Protein AF-A0A0U5FF69-F1 (afdb_monomer_lite)

Organism: NCBI:txid611301

Structure (mmCIF, N/CA/C/O backbone):
data_AF-A0A0U5FF69-F1
#
_entry.id   AF-A0A0U5FF69-F1
#
loop_
_atom_site.group_PDB
_atom_site.id
_atom_site.type_symbol
_atom_site.label_atom_id
_atom_site.label_alt_id
_atom_site.label_comp_id
_atom_site.label_asym_id
_atom_site.label_entity_id
_atom_site.label_seq_id
_atom_site.pdbx_PDB_ins_code
_atom_site.Cartn_x
_atom_site.Cartn_y
_atom_site.Cartn_z
_atom_site.occupancy
_atom_site.B_iso_or_equiv
_atom_site.auth_seq_id
_atom_site.auth_comp_id
_atom_site.auth_asym_id
_atom_site.auth_atom_id
_atom_site.pdbx_PDB_model_num
ATOM 1 N N . MET A 1 1 ? 37.818 -53.192 6.323 1.00 43.53 1 MET A N 1
ATOM 2 C CA . MET A 1 1 ? 38.264 -51.782 6.316 1.00 43.53 1 MET A CA 1
ATOM 3 C C . MET A 1 1 ? 38.426 -51.333 4.873 1.00 43.53 1 MET A C 1
ATOM 5 O O . MET A 1 1 ? 39.394 -51.722 4.242 1.00 43.53 1 MET A O 1
ATOM 9 N N . GLN A 1 2 ? 37.478 -50.562 4.342 1.00 40.06 2 GLN A N 1
ATOM 10 C CA . GLN A 1 2 ? 37.676 -49.757 3.134 1.00 40.06 2 GLN A CA 1
ATOM 11 C C . GLN A 1 2 ? 36.727 -48.561 3.230 1.00 40.06 2 GLN A C 1
ATOM 13 O O . GLN A 1 2 ? 35.510 -48.701 3.152 1.00 40.06 2 GLN A O 1
ATOM 18 N N . ALA A 1 3 ? 37.313 -47.404 3.528 1.00 42.94 3 ALA A N 1
ATOM 19 C CA . ALA A 1 3 ? 36.667 -46.105 3.492 1.00 42.94 3 ALA A CA 1
ATOM 20 C C . ALA A 1 3 ? 36.695 -45.599 2.043 1.00 42.94 3 ALA A C 1
ATOM 22 O O . ALA A 1 3 ? 37.737 -45.662 1.394 1.00 42.94 3 ALA A O 1
ATOM 23 N N . GLY A 1 4 ? 35.565 -45.103 1.541 1.00 38.50 4 GLY A N 1
ATOM 24 C CA . GLY A 1 4 ? 35.428 -44.647 0.159 1.00 38.50 4 GLY A CA 1
ATOM 25 C C . GLY A 1 4 ? 34.423 -43.509 0.028 1.00 38.50 4 GLY A C 1
ATOM 26 O O . GLY A 1 4 ? 33.297 -43.725 -0.390 1.00 38.50 4 GLY A O 1
ATOM 27 N N . LEU A 1 5 ? 34.862 -42.317 0.443 1.00 41.28 5 LEU A N 1
ATOM 28 C CA . LEU A 1 5 ? 34.544 -40.995 -0.117 1.00 41.28 5 LEU A CA 1
ATOM 29 C C . LEU A 1 5 ? 33.095 -40.744 -0.585 1.00 41.28 5 LEU A C 1
ATOM 31 O O . LEU A 1 5 ? 32.741 -40.923 -1.747 1.00 41.28 5 LEU A O 1
ATOM 35 N N . SER A 1 6 ? 32.298 -40.182 0.328 1.00 44.34 6 SER A N 1
ATOM 36 C CA . SER A 1 6 ? 31.064 -39.461 0.004 1.00 44.34 6 SER A CA 1
ATOM 37 C C . SER A 1 6 ? 31.388 -38.268 -0.903 1.00 44.34 6 SER A C 1
ATOM 39 O O . SER A 1 6 ? 32.114 -37.350 -0.511 1.00 44.34 6 SER A O 1
ATOM 41 N N . ALA A 1 7 ? 30.874 -38.305 -2.132 1.00 45.28 7 ALA A N 1
ATOM 42 C CA . ALA A 1 7 ? 30.989 -37.238 -3.112 1.00 45.28 7 ALA A CA 1
ATOM 43 C C . ALA A 1 7 ? 30.253 -35.987 -2.608 1.00 45.28 7 ALA A C 1
ATOM 45 O O . ALA A 1 7 ? 29.044 -35.829 -2.779 1.00 45.28 7 ALA A O 1
ATOM 46 N N . GLY A 1 8 ? 30.998 -35.076 -1.981 1.00 49.25 8 GLY A N 1
ATOM 47 C CA . GLY A 1 8 ? 30.544 -33.718 -1.722 1.00 49.25 8 GLY A CA 1
ATOM 48 C C . GLY A 1 8 ? 30.262 -33.028 -3.052 1.00 49.25 8 GLY A C 1
ATOM 49 O O . GLY A 1 8 ? 31.185 -32.621 -3.755 1.00 49.25 8 GLY A O 1
ATOM 50 N N . HIS A 1 9 ? 28.982 -32.921 -3.408 1.00 46.47 9 HIS A N 1
ATOM 51 C CA . HIS A 1 9 ? 28.504 -32.166 -4.559 1.00 46.47 9 HIS A CA 1
ATOM 52 C C . HIS A 1 9 ? 28.954 -30.702 -4.408 1.00 46.47 9 HIS A C 1
ATOM 54 O O . HIS A 1 9 ? 28.368 -29.919 -3.656 1.00 46.47 9 HIS A O 1
ATOM 60 N N . CYS A 1 10 ? 30.063 -30.358 -5.064 1.00 53.34 10 CYS A N 1
ATOM 61 C CA . CYS A 1 10 ? 30.688 -29.045 -4.997 1.00 53.34 10 CYS A CA 1
ATOM 62 C C . CYS A 1 10 ? 29.840 -28.063 -5.812 1.00 53.34 10 CYS A C 1
ATOM 64 O O . CYS A 1 10 ? 29.975 -27.929 -7.026 1.00 53.34 10 CYS A O 1
ATOM 66 N N . GLU A 1 11 ? 28.888 -27.422 -5.140 1.00 54.62 11 GLU A N 1
ATOM 67 C CA . GLU A 1 11 ? 28.046 -26.392 -5.733 1.00 54.62 11 GLU A CA 1
ATOM 68 C C . GLU A 1 11 ? 28.930 -25.226 -6.227 1.00 54.62 11 GLU A C 1
ATOM 70 O O . GLU A 1 11 ? 29.730 -24.698 -5.446 1.00 54.62 11 GLU A O 1
ATOM 75 N N . PRO A 1 12 ? 28.813 -24.780 -7.492 1.00 55.72 12 PRO A N 1
ATOM 76 C CA . PRO A 1 12 ? 29.728 -23.790 -8.048 1.00 55.72 12 PRO A CA 1
ATOM 77 C C . PRO A 1 12 ? 29.648 -22.476 -7.261 1.00 55.72 12 PRO A C 1
ATOM 79 O O . PRO A 1 12 ? 28.573 -21.891 -7.101 1.00 55.72 12 PRO A O 1
ATOM 82 N N . ALA A 1 13 ? 30.797 -21.972 -6.798 1.00 57.22 13 ALA A N 1
ATOM 83 C CA . ALA A 1 13 ? 30.920 -20.771 -5.960 1.00 57.22 13 ALA A CA 1
ATOM 84 C C . ALA A 1 13 ? 30.215 -19.524 -6.541 1.00 57.22 13 ALA A C 1
ATOM 86 O O . ALA A 1 13 ? 29.772 -18.649 -5.794 1.00 57.22 13 ALA A O 1
ATOM 87 N N . ARG A 1 14 ? 30.032 -19.474 -7.869 1.00 55.56 14 ARG A N 1
ATOM 88 C CA . ARG A 1 14 ? 29.246 -18.452 -8.579 1.00 55.56 14 ARG A CA 1
ATOM 89 C C . ARG A 1 14 ? 27.765 -18.466 -8.182 1.00 55.56 14 ARG A C 1
ATOM 91 O O . ARG A 1 14 ? 27.192 -17.406 -7.948 1.00 55.56 14 ARG A O 1
ATOM 98 N N . LYS A 1 15 ? 27.163 -19.652 -8.036 1.00 53.53 15 LYS A N 1
ATOM 99 C CA . LYS A 1 15 ? 25.757 -19.845 -7.636 1.00 53.53 15 LYS A CA 1
ATOM 100 C C . LYS A 1 15 ? 25.544 -19.447 -6.173 1.00 53.53 15 LYS A C 1
ATOM 102 O O . LYS A 1 15 ? 24.558 -18.787 -5.854 1.00 53.53 15 LYS A O 1
ATOM 107 N N . ARG A 1 16 ? 26.525 -19.739 -5.305 1.00 54.47 16 ARG A N 1
ATOM 108 C CA . ARG A 1 16 ? 26.528 -19.300 -3.897 1.00 54.47 16 ARG A CA 1
ATOM 109 C C . ARG A 1 16 ? 26.706 -17.790 -3.737 1.00 54.47 16 ARG A C 1
ATOM 111 O O . ARG A 1 16 ? 26.014 -17.207 -2.906 1.00 54.47 16 ARG A O 1
ATOM 118 N N . ARG A 1 17 ? 27.572 -17.144 -4.533 1.00 52.06 17 ARG A N 1
ATOM 119 C CA . ARG A 1 17 ? 27.686 -15.670 -4.553 1.00 52.06 17 ARG A CA 1
ATOM 120 C C . ARG A 1 17 ? 26.401 -15.011 -5.036 1.00 52.06 17 ARG A C 1
ATOM 122 O O . ARG A 1 17 ? 25.915 -14.126 -4.346 1.00 52.06 17 ARG A O 1
ATOM 129 N N . HIS A 1 18 ? 25.813 -15.488 -6.135 1.00 48.84 18 HIS A N 1
ATOM 130 C CA . HIS A 1 18 ? 24.536 -14.962 -6.623 1.00 48.84 18 HIS A CA 1
ATOM 131 C C . HIS A 1 18 ? 23.432 -15.109 -5.569 1.00 48.84 18 HIS A C 1
ATOM 133 O O . HIS A 1 18 ? 22.760 -14.137 -5.249 1.00 48.84 18 HIS A O 1
ATOM 139 N N . ARG A 1 19 ? 23.299 -16.291 -4.951 1.00 51.97 19 ARG A N 1
ATOM 140 C CA . ARG A 1 19 ? 22.287 -16.538 -3.912 1.00 51.97 19 ARG A CA 1
ATOM 141 C C . ARG A 1 19 ? 22.509 -15.679 -2.654 1.00 51.97 19 ARG A C 1
ATOM 143 O O . ARG A 1 19 ? 21.542 -15.162 -2.109 1.00 51.97 19 ARG A O 1
ATOM 150 N N . ARG A 1 20 ? 23.759 -15.467 -2.212 1.00 50.00 20 ARG A N 1
ATOM 151 C CA . ARG A 1 20 ? 24.064 -14.567 -1.076 1.00 50.00 20 ARG A CA 1
ATOM 152 C C . ARG A 1 20 ? 23.827 -13.092 -1.398 1.00 50.00 20 ARG A C 1
ATOM 154 O O . ARG A 1 20 ? 23.341 -12.367 -0.539 1.00 50.00 20 ARG A O 1
ATOM 161 N N . GLN A 1 21 ? 24.151 -12.654 -2.610 1.00 48.56 21 GLN A N 1
ATOM 162 C CA . GLN A 1 21 ? 23.971 -11.264 -3.030 1.00 48.56 21 GLN A CA 1
ATOM 163 C C . GLN A 1 21 ? 22.485 -10.911 -3.211 1.00 48.56 21 GLN A C 1
ATOM 165 O O . GLN A 1 21 ? 22.077 -9.811 -2.846 1.00 48.56 21 GLN A O 1
ATOM 170 N N . ILE A 1 22 ? 21.665 -11.864 -3.674 1.00 50.25 22 ILE A N 1
ATOM 171 C CA . ILE A 1 22 ? 20.199 -11.733 -3.731 1.00 50.25 22 ILE A CA 1
ATOM 172 C C . ILE A 1 22 ? 19.594 -11.669 -2.316 1.00 50.25 22 ILE A C 1
ATOM 174 O O . ILE A 1 22 ? 18.730 -10.836 -2.070 1.00 50.25 22 ILE A O 1
ATOM 178 N N . ASN A 1 23 ? 20.073 -12.474 -1.357 1.00 48.78 23 ASN A N 1
ATOM 179 C CA . ASN A 1 23 ? 19.574 -12.396 0.026 1.00 48.78 23 ASN A CA 1
ATOM 180 C C . ASN A 1 23 ? 19.955 -11.070 0.714 1.00 48.78 23 ASN A C 1
ATOM 182 O O . ASN A 1 23 ? 19.093 -10.402 1.271 1.00 48.78 23 ASN A O 1
ATOM 186 N N . SER A 1 24 ? 21.212 -10.627 0.600 1.00 43.59 24 SER A N 1
ATOM 187 C CA . SER A 1 24 ? 21.688 -9.406 1.273 1.00 43.59 24 SER A CA 1
ATOM 188 C C . SER A 1 24 ? 21.038 -8.110 0.759 1.00 43.59 24 SER A C 1
ATOM 190 O O . SER A 1 24 ? 20.926 -7.134 1.501 1.00 43.59 24 SER A O 1
ATOM 192 N N . THR A 1 25 ? 20.623 -8.075 -0.509 1.00 47.56 25 THR A N 1
ATOM 193 C CA . THR A 1 25 ? 19.936 -6.917 -1.113 1.00 47.56 25 THR A CA 1
ATOM 194 C C . THR A 1 25 ? 18.459 -6.871 -0.719 1.00 47.56 25 THR A C 1
ATOM 196 O O . THR A 1 25 ? 17.934 -5.787 -0.457 1.00 47.56 25 THR A O 1
ATOM 199 N N . ASN A 1 26 ? 17.818 -8.035 -0.565 1.00 50.69 26 ASN A N 1
ATOM 200 C CA . ASN A 1 26 ? 16.442 -8.136 -0.076 1.00 50.69 26 ASN A CA 1
ATOM 201 C 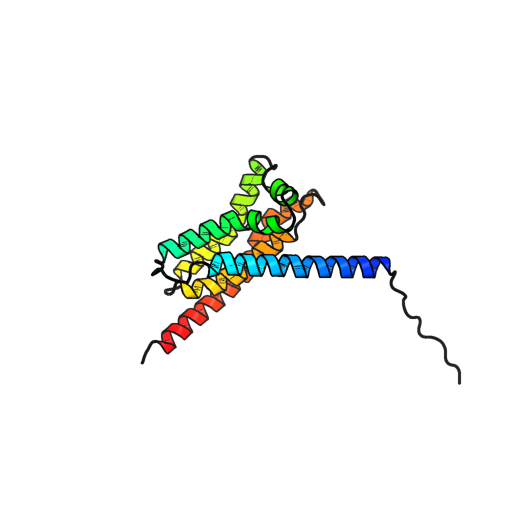C . ASN A 1 26 ? 16.308 -7.716 1.397 1.00 50.69 26 ASN A C 1
ATOM 203 O O . ASN A 1 26 ? 15.347 -7.034 1.753 1.00 50.69 26 ASN A O 1
ATOM 207 N N . ASP A 1 27 ? 17.284 -8.054 2.244 1.00 51.31 27 ASP A N 1
ATOM 208 C CA . ASP A 1 27 ? 17.241 -7.750 3.683 1.00 51.31 27 ASP A CA 1
ATOM 209 C C . ASP A 1 27 ? 17.385 -6.243 3.976 1.00 51.31 27 ASP A C 1
ATOM 211 O O . ASP A 1 27 ? 16.751 -5.707 4.884 1.00 51.31 27 ASP A O 1
ATOM 215 N N . THR A 1 28 ? 18.163 -5.523 3.162 1.00 54.19 28 THR A N 1
ATOM 216 C CA . THR A 1 28 ? 18.413 -4.085 3.374 1.00 54.19 28 THR A CA 1
ATOM 217 C C . THR A 1 28 ? 17.274 -3.221 2.827 1.00 54.19 28 THR A C 1
ATOM 219 O O . THR A 1 28 ? 16.835 -2.276 3.484 1.00 54.19 28 THR A O 1
ATOM 222 N N . GLY A 1 29 ? 16.752 -3.566 1.643 1.00 56.69 29 GLY A N 1
ATOM 223 C CA . GLY A 1 29 ? 15.621 -2.863 1.033 1.00 56.69 29 GLY A CA 1
ATOM 224 C C . GLY A 1 29 ? 14.317 -3.070 1.805 1.00 56.69 29 GLY A C 1
ATOM 225 O O . GLY A 1 29 ? 13.589 -2.110 2.052 1.00 56.69 29 GLY A O 1
ATOM 226 N N . SER A 1 30 ? 14.051 -4.300 2.260 1.00 59.44 30 SER A N 1
ATOM 227 C CA . SER A 1 30 ? 12.862 -4.608 3.066 1.00 59.44 30 SER A CA 1
ATOM 228 C C . SER A 1 30 ? 12.882 -3.893 4.417 1.00 59.44 30 SER A C 1
ATOM 230 O O . SER A 1 30 ? 11.877 -3.290 4.787 1.00 59.44 30 SER A O 1
ATOM 232 N N . ALA A 1 31 ? 14.023 -3.863 5.113 1.00 62.28 31 ALA A N 1
ATOM 233 C CA . ALA A 1 31 ? 14.168 -3.126 6.366 1.00 62.28 31 ALA A CA 1
ATOM 234 C C . ALA A 1 31 ? 13.975 -1.614 6.174 1.00 62.28 31 ALA A C 1
ATOM 236 O O . ALA A 1 31 ? 13.279 -0.988 6.971 1.00 62.28 31 ALA A O 1
ATOM 237 N N . PHE A 1 32 ? 14.516 -1.024 5.100 1.00 64.88 32 PHE A N 1
ATOM 238 C CA . PHE A 1 32 ? 14.299 0.392 4.785 1.00 64.88 32 PHE A CA 1
ATOM 239 C C . PHE A 1 32 ? 12.842 0.705 4.454 1.00 64.88 32 PHE A C 1
ATOM 241 O O . PHE A 1 32 ? 12.336 1.722 4.914 1.00 64.88 32 PHE A O 1
ATOM 248 N N . ILE A 1 33 ? 12.152 -0.158 3.706 1.00 64.06 33 ILE A N 1
ATOM 249 C CA . ILE A 1 33 ? 10.727 0.007 3.386 1.00 64.06 33 ILE A CA 1
ATOM 250 C C . ILE A 1 33 ? 9.874 -0.125 4.640 1.00 64.06 33 ILE A C 1
ATOM 252 O O . ILE A 1 33 ? 8.988 0.695 4.858 1.00 64.06 33 ILE A O 1
ATOM 256 N N . LEU A 1 34 ? 10.164 -1.107 5.492 1.00 64.38 34 LEU A N 1
ATOM 257 C CA . LEU A 1 34 ? 9.459 -1.306 6.753 1.00 64.38 34 LEU A CA 1
ATOM 258 C C . LEU A 1 34 ? 9.700 -0.121 7.699 1.00 64.38 34 LEU A C 1
ATOM 260 O O . LEU A 1 34 ? 8.764 0.349 8.334 1.00 64.38 34 LEU A O 1
ATOM 264 N N . CYS A 1 35 ? 10.918 0.425 7.728 1.00 64.12 35 CYS A N 1
ATOM 265 C CA . CYS A 1 35 ? 11.290 1.589 8.533 1.00 64.12 35 CYS A CA 1
ATOM 266 C C . CYS A 1 35 ? 10.735 2.909 7.962 1.00 64.12 35 CYS A C 1
ATOM 268 O O . CYS A 1 35 ? 10.305 3.773 8.722 1.00 64.12 35 CYS A O 1
ATOM 270 N N . LEU A 1 36 ? 10.671 3.058 6.633 1.00 64.31 36 LEU A N 1
ATOM 271 C CA . LEU A 1 36 ? 10.019 4.175 5.943 1.00 64.31 36 LEU A CA 1
ATOM 272 C C . LEU A 1 36 ? 8.507 4.118 6.147 1.00 64.31 36 LEU A C 1
ATOM 274 O O . LEU A 1 36 ? 7.911 5.143 6.433 1.00 64.31 36 LEU A O 1
ATOM 278 N N . MET A 1 37 ? 7.889 2.941 6.047 1.00 61.94 37 MET A N 1
ATOM 279 C CA . MET A 1 37 ? 6.468 2.735 6.330 1.00 61.94 37 MET A CA 1
ATOM 280 C C . MET A 1 37 ? 6.159 2.995 7.795 1.00 61.94 37 MET A C 1
ATOM 282 O O . MET A 1 37 ? 5.208 3.713 8.078 1.00 61.94 37 MET A O 1
ATOM 286 N N . LEU A 1 38 ? 6.974 2.470 8.716 1.00 63.22 38 LEU A N 1
ATOM 287 C CA . LEU A 1 38 ? 6.888 2.807 10.131 1.00 63.22 38 LEU A CA 1
ATOM 288 C C . LEU A 1 38 ? 7.029 4.315 10.306 1.00 63.22 38 LEU A C 1
ATOM 290 O O . LEU A 1 38 ? 6.188 4.895 10.958 1.00 63.22 38 LEU A O 1
ATOM 294 N N . ARG A 1 39 ? 7.973 5.005 9.664 1.00 63.06 39 ARG A N 1
ATOM 295 C CA . ARG A 1 39 ? 8.013 6.474 9.728 1.00 63.06 39 ARG A CA 1
ATOM 296 C C . ARG A 1 39 ? 6.755 7.123 9.153 1.00 63.06 39 ARG A C 1
ATOM 298 O O . ARG A 1 39 ? 6.128 7.902 9.845 1.00 63.06 39 ARG A O 1
ATOM 305 N N . VAL A 1 40 ? 6.328 6.790 7.942 1.00 58.88 40 VAL A N 1
ATOM 306 C CA . VAL A 1 40 ? 5.153 7.396 7.290 1.00 58.88 40 VAL A CA 1
ATOM 307 C C . VAL A 1 40 ? 3.863 7.152 8.089 1.00 58.88 40 VAL A C 1
ATOM 309 O O . VAL A 1 40 ? 3.019 8.043 8.161 1.00 58.88 40 VAL A O 1
ATOM 312 N N . LEU A 1 41 ? 3.713 5.980 8.715 1.00 57.94 41 LEU A N 1
ATOM 313 C CA . LEU A 1 41 ? 2.556 5.628 9.547 1.00 57.94 41 LEU A CA 1
ATOM 314 C C . LEU A 1 41 ? 2.663 6.173 10.983 1.00 57.94 41 LEU A C 1
ATOM 316 O O . LEU A 1 41 ? 1.650 6.564 11.551 1.00 57.94 41 LEU A O 1
ATOM 320 N N . PHE A 1 42 ? 3.860 6.215 11.574 1.00 57.50 42 PHE A N 1
ATOM 321 C CA . PHE A 1 42 ? 4.091 6.529 12.994 1.00 57.50 42 PHE A CA 1
ATOM 322 C C . PHE A 1 42 ? 4.466 8.004 13.239 1.00 57.50 42 PHE A C 1
ATOM 324 O O . PHE A 1 42 ? 4.306 8.495 14.354 1.00 57.50 42 PHE A O 1
ATOM 331 N N . ASP A 1 43 ? 4.880 8.759 12.211 1.00 49.88 43 ASP A N 1
ATOM 332 C CA . ASP A 1 43 ? 5.238 10.191 12.304 1.00 49.88 43 ASP A CA 1
ATOM 333 C C . ASP A 1 43 ? 4.028 11.104 12.614 1.00 49.88 43 ASP A C 1
ATOM 335 O O . ASP A 1 43 ? 4.175 12.291 12.902 1.00 49.88 43 ASP A O 1
ATOM 339 N N . ARG A 1 44 ? 2.800 10.564 12.627 1.00 50.91 44 ARG A N 1
ATOM 340 C CA . ARG A 1 44 ? 1.565 11.332 12.888 1.00 50.91 44 ARG A CA 1
ATOM 341 C C . ARG A 1 44 ? 0.827 10.996 14.186 1.00 50.91 44 ARG A C 1
ATOM 343 O O . ARG A 1 44 ? -0.158 11.673 14.478 1.00 50.91 44 ARG A O 1
ATOM 350 N N . GLU A 1 45 ? 1.314 10.068 15.006 1.00 51.91 45 GLU A N 1
ATOM 351 C CA . GLU A 1 45 ? 0.614 9.618 16.229 1.00 51.91 45 GLU A CA 1
ATOM 352 C C . GLU A 1 45 ? 0.871 10.505 17.470 1.00 51.91 45 GLU A C 1
ATOM 354 O O . GLU A 1 45 ? 0.395 10.225 18.565 1.00 51.91 45 GLU A O 1
ATOM 359 N N . GLY A 1 46 ? 1.618 11.606 17.329 1.00 47.66 46 GLY A N 1
ATOM 360 C CA . GLY A 1 46 ? 2.105 12.353 18.491 1.00 47.66 46 GLY A CA 1
ATOM 361 C C . GLY A 1 46 ? 1.130 13.328 19.162 1.00 47.66 46 GLY A C 1
ATOM 362 O O . GLY A 1 46 ? 1.220 13.497 20.375 1.00 47.66 46 GLY A O 1
ATOM 363 N N . LYS A 1 47 ? 0.268 14.061 18.430 1.00 46.66 47 LYS A N 1
ATOM 364 C CA . LYS A 1 47 ? -0.379 15.274 19.011 1.00 46.66 47 LYS A CA 1
ATOM 365 C C . LYS A 1 47 ? -1.755 15.703 18.476 1.00 46.66 47 LYS A C 1
ATOM 367 O O . LYS A 1 47 ? -2.219 16.777 18.850 1.00 46.66 47 LYS A O 1
ATOM 372 N N . ARG A 1 48 ? -2.444 14.945 17.616 1.00 50.34 48 ARG A N 1
ATOM 373 C CA . ARG A 1 48 ? -3.777 15.360 17.123 1.00 50.34 48 ARG A CA 1
ATOM 374 C C . ARG A 1 48 ? -4.813 14.270 17.325 1.00 50.34 48 ARG A C 1
ATOM 376 O O . ARG A 1 48 ? -4.576 13.128 16.963 1.00 50.34 48 ARG A O 1
ATOM 383 N N . CYS A 1 49 ? -5.976 14.657 17.849 1.00 52.25 49 CYS A N 1
ATOM 384 C CA . CYS A 1 49 ? -7.183 13.838 17.850 1.00 52.25 49 CYS A CA 1
ATOM 385 C C . CYS A 1 49 ? -7.538 13.533 16.383 1.00 52.25 49 CYS A C 1
ATOM 387 O O . CYS A 1 49 ? -8.140 14.354 15.690 1.00 52.25 49 CYS A O 1
ATOM 389 N N . MET A 1 50 ? -7.033 12.418 15.852 1.00 59.69 50 MET A N 1
ATOM 390 C CA . MET A 1 50 ? -7.216 12.060 14.452 1.00 59.69 50 MET A CA 1
ATOM 391 C C . MET A 1 50 ? -8.664 11.634 14.230 1.00 59.69 50 MET A C 1
ATOM 393 O O . MET A 1 50 ? -9.132 10.643 14.789 1.00 59.69 50 MET A O 1
ATOM 397 N N . THR A 1 51 ? -9.378 12.378 13.387 1.00 74.81 51 THR A N 1
ATOM 398 C CA . THR A 1 51 ? -10.709 11.967 12.937 1.00 74.81 51 THR A CA 1
ATOM 399 C C . THR A 1 51 ? -10.599 10.757 12.003 1.00 74.81 51 THR A C 1
ATOM 401 O O . THR A 1 51 ? -9.598 10.581 11.301 1.00 74.81 51 THR A O 1
ATOM 404 N N . PHE A 1 52 ? -11.648 9.931 11.941 1.00 76.56 52 PHE A N 1
ATOM 405 C CA . PHE A 1 52 ? -11.705 8.791 11.015 1.00 76.56 52 PHE A CA 1
ATOM 406 C C . PHE A 1 52 ? -11.543 9.214 9.548 1.00 76.56 52 PHE A C 1
ATOM 408 O O . PHE A 1 52 ? -10.927 8.497 8.762 1.00 76.56 52 PHE A O 1
ATOM 415 N N . ALA A 1 53 ? -12.060 10.391 9.185 1.00 79.56 53 ALA A N 1
ATOM 416 C CA . ALA A 1 53 ? -11.911 10.952 7.848 1.00 79.56 53 ALA A CA 1
ATOM 417 C C . ALA A 1 53 ? -10.439 11.249 7.525 1.00 79.56 53 ALA A C 1
AT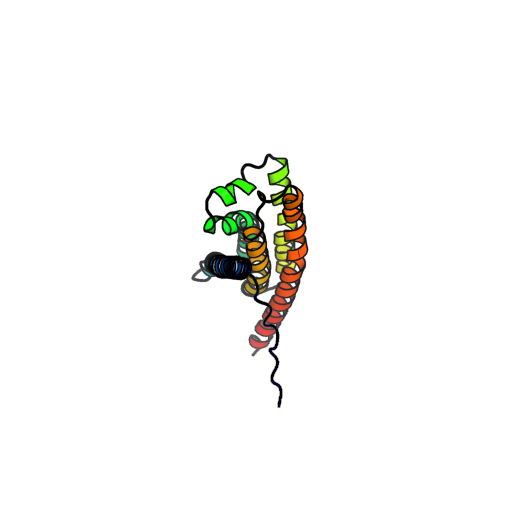OM 419 O O . ALA A 1 53 ? -9.954 10.858 6.466 1.00 79.56 53 ALA A O 1
ATOM 420 N N . SER A 1 54 ? -9.705 11.858 8.462 1.00 80.25 54 SER A N 1
ATOM 421 C CA . SER A 1 54 ? -8.270 12.115 8.302 1.00 80.25 54 SER A CA 1
ATOM 422 C C . SER A 1 54 ? -7.464 10.819 8.179 1.00 80.25 54 SER A C 1
ATOM 424 O O . SER A 1 54 ? -6.584 10.739 7.328 1.00 80.25 54 SER A O 1
ATOM 426 N N . ALA A 1 55 ? -7.785 9.791 8.973 1.00 80.00 55 ALA A N 1
ATOM 427 C CA . ALA A 1 55 ? -7.116 8.488 8.902 1.00 80.00 55 ALA A CA 1
ATOM 428 C C . ALA A 1 55 ? -7.321 7.804 7.540 1.00 80.00 55 ALA A C 1
ATOM 430 O O . ALA A 1 55 ? -6.370 7.315 6.936 1.00 80.00 55 ALA A O 1
ATOM 431 N N . ARG A 1 56 ? -8.556 7.819 7.025 1.00 85.25 56 ARG A N 1
ATOM 432 C CA . ARG A 1 56 ? -8.890 7.268 5.703 1.00 85.25 56 ARG A CA 1
ATOM 433 C C . ARG A 1 56 ? -8.214 8.031 4.572 1.00 85.25 56 ARG A C 1
ATOM 435 O O . ARG A 1 56 ? -7.693 7.414 3.652 1.00 85.25 56 ARG A O 1
ATOM 442 N N . LEU A 1 57 ? -8.188 9.359 4.652 1.00 84.50 57 LEU A N 1
ATOM 443 C CA . LEU A 1 57 ? -7.520 10.192 3.656 1.00 84.50 57 LEU A CA 1
ATOM 444 C C . LEU A 1 57 ? -6.009 9.926 3.633 1.00 84.50 57 LEU A C 1
ATOM 446 O O . LEU A 1 57 ? -5.441 9.747 2.560 1.00 84.50 57 LEU A O 1
ATOM 450 N N . LEU A 1 58 ? -5.373 9.811 4.804 1.00 82.50 58 LEU A N 1
ATOM 451 C CA . LEU A 1 58 ? -3.965 9.418 4.903 1.00 82.50 58 LEU A CA 1
ATOM 452 C C . LEU A 1 58 ? -3.713 8.021 4.330 1.00 82.50 58 LEU A C 1
ATOM 454 O O . LEU A 1 58 ? -2.719 7.832 3.639 1.00 82.50 58 LEU A O 1
ATOM 458 N N . LEU A 1 59 ? -4.618 7.068 4.561 1.00 84.69 59 LEU A N 1
ATOM 459 C CA . LEU A 1 59 ? -4.535 5.720 3.998 1.00 84.69 59 LEU A CA 1
ATOM 460 C C . LEU A 1 59 ? -4.563 5.747 2.467 1.00 84.69 59 LEU A C 1
ATOM 462 O O . LEU A 1 59 ? -3.731 5.100 1.835 1.00 84.69 59 LEU A O 1
ATOM 466 N N . VAL A 1 60 ? -5.480 6.512 1.868 1.00 87.31 60 VAL A N 1
ATOM 467 C CA . VAL A 1 60 ? -5.571 6.647 0.406 1.00 87.31 60 VAL A CA 1
ATOM 468 C C . VAL A 1 60 ? -4.311 7.306 -0.154 1.00 87.31 60 VAL A C 1
ATOM 470 O O . VAL A 1 60 ? -3.721 6.782 -1.096 1.00 87.31 60 VAL A O 1
ATOM 473 N N . ILE A 1 61 ? -3.852 8.406 0.452 1.00 85.81 61 ILE A N 1
ATOM 474 C CA . ILE A 1 61 ? -2.615 9.084 0.032 1.00 85.81 61 ILE A CA 1
ATOM 475 C C . ILE A 1 61 ? -1.426 8.126 0.127 1.00 85.81 61 ILE A C 1
ATOM 477 O O . ILE A 1 61 ? -0.652 8.020 -0.823 1.00 85.81 61 ILE A O 1
ATOM 481 N N . ALA A 1 62 ? -1.305 7.398 1.238 1.00 83.69 62 ALA A N 1
ATOM 482 C CA . ALA A 1 62 ? -0.25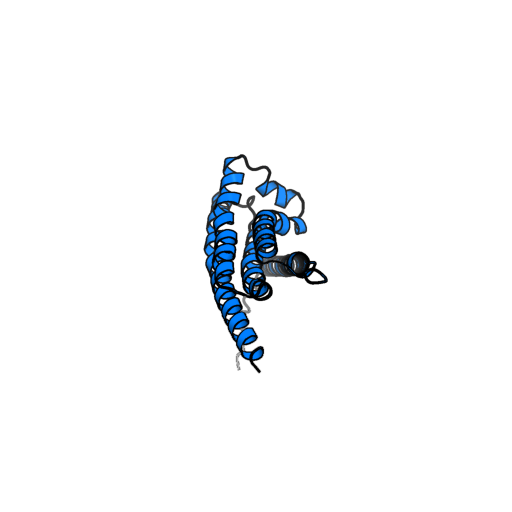9 6.404 1.419 1.00 83.69 62 ALA A CA 1
ATOM 483 C C . ALA A 1 62 ? -0.331 5.345 0.317 1.00 83.69 62 ALA A C 1
ATOM 485 O O . ALA A 1 62 ? 0.671 5.128 -0.348 1.00 83.69 62 ALA A O 1
ATOM 486 N N . GLY A 1 63 ? -1.503 4.763 0.054 1.00 84.31 63 GLY A N 1
ATOM 487 C CA . GLY A 1 63 ? -1.692 3.749 -0.984 1.00 84.31 63 GLY A CA 1
ATOM 488 C C . GLY A 1 63 ? -1.343 4.222 -2.399 1.00 84.31 63 GLY A C 1
ATOM 489 O O . GLY A 1 63 ? -0.770 3.455 -3.171 1.00 84.31 63 GLY A O 1
ATOM 490 N N . VAL A 1 64 ? -1.634 5.482 -2.733 1.00 86.75 64 VAL A N 1
ATOM 491 C CA . VAL A 1 64 ? -1.291 6.081 -4.037 1.00 86.75 64 VAL A CA 1
ATOM 492 C C . VAL A 1 64 ? 0.211 6.345 -4.164 1.00 86.75 64 VAL A C 1
ATOM 494 O O . VAL A 1 64 ? 0.793 6.080 -5.215 1.00 86.75 64 VAL A O 1
ATOM 497 N N . VAL A 1 65 ? 0.849 6.854 -3.108 1.00 85.38 65 VAL A N 1
ATOM 498 C CA . VAL A 1 65 ? 2.275 7.229 -3.121 1.00 85.38 65 VAL A CA 1
ATOM 499 C C . VAL A 1 65 ? 3.194 6.013 -2.932 1.00 85.38 65 VAL A C 1
ATOM 501 O O . VAL A 1 65 ? 4.323 6.011 -3.426 1.00 85.38 65 VAL A O 1
ATOM 504 N N . LEU A 1 66 ? 2.711 4.959 -2.270 1.00 84.00 66 LEU A N 1
ATOM 505 C CA . LEU A 1 66 ? 3.467 3.757 -1.913 1.00 84.00 66 LEU A CA 1
ATOM 506 C C . LEU A 1 66 ? 4.284 3.128 -3.052 1.00 84.00 66 LEU A C 1
ATOM 508 O O . LEU A 1 66 ? 5.473 2.901 -2.825 1.00 84.00 66 LEU A O 1
ATOM 512 N N . PRO A 1 67 ? 3.728 2.841 -4.250 1.00 84.38 67 PRO A N 1
ATOM 513 C CA . PRO A 1 67 ? 4.492 2.184 -5.313 1.00 84.38 67 PRO A CA 1
ATOM 514 C C . PRO A 1 67 ? 5.720 2.998 -5.739 1.00 84.38 67 PRO A C 1
ATOM 516 O O . PRO A 1 67 ? 6.767 2.425 -6.031 1.00 84.38 67 PRO A O 1
ATOM 519 N N . TYR A 1 68 ? 5.623 4.329 -5.715 1.00 84.44 68 TYR A N 1
ATOM 520 C CA . TYR A 1 68 ? 6.732 5.228 -6.033 1.00 84.44 68 TYR A CA 1
ATOM 521 C C . TYR A 1 68 ? 7.716 5.337 -4.864 1.00 84.44 68 TYR A C 1
ATOM 523 O O . TYR A 1 68 ? 8.929 5.267 -5.059 1.00 84.44 68 TYR A O 1
ATOM 531 N N . ALA A 1 69 ? 7.208 5.451 -3.633 1.00 81.75 69 ALA A N 1
ATOM 532 C CA . ALA A 1 69 ? 8.037 5.545 -2.434 1.00 81.75 69 ALA A CA 1
ATOM 533 C C . ALA A 1 69 ? 8.860 4.271 -2.184 1.00 81.75 69 ALA A C 1
ATOM 535 O O . ALA A 1 69 ? 10.024 4.361 -1.801 1.00 81.75 69 ALA A O 1
ATOM 536 N N . ALA A 1 70 ? 8.294 3.093 -2.461 1.00 81.56 70 ALA A N 1
ATOM 537 C CA . ALA A 1 70 ? 8.979 1.806 -2.340 1.00 81.56 70 ALA A CA 1
ATOM 538 C C . ALA A 1 70 ? 10.185 1.671 -3.287 1.00 81.56 70 ALA A C 1
ATOM 540 O O . ALA A 1 70 ? 11.097 0.893 -3.019 1.00 81.56 70 ALA A O 1
ATOM 541 N N . ARG A 1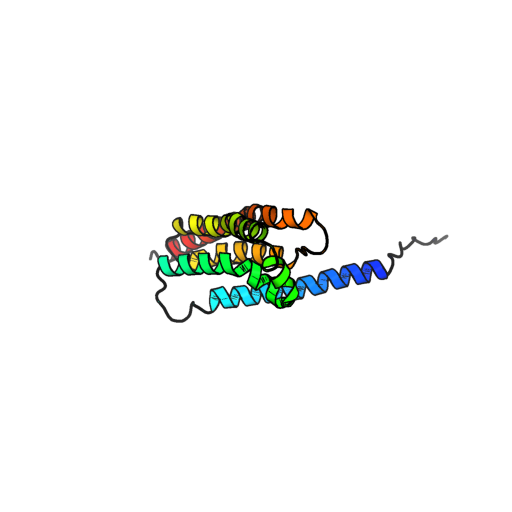 71 ? 10.204 2.443 -4.380 1.00 79.94 71 ARG A N 1
ATOM 542 C CA . ARG A 1 71 ? 11.266 2.444 -5.395 1.00 79.94 71 ARG A CA 1
ATOM 543 C C . ARG A 1 71 ? 12.404 3.421 -5.072 1.00 79.94 71 ARG A C 1
ATOM 545 O O . ARG A 1 71 ? 13.522 3.206 -5.532 1.00 79.94 71 ARG A O 1
ATOM 552 N N . LEU A 1 72 ? 12.159 4.448 -4.250 1.00 80.81 72 LEU A N 1
ATOM 553 C CA . LEU A 1 72 ? 13.161 5.463 -3.881 1.00 80.81 72 LEU A CA 1
ATOM 554 C C . LEU A 1 72 ? 14.487 4.897 -3.331 1.00 80.81 72 LEU A C 1
ATOM 556 O O . LEU A 1 72 ? 15.531 5.418 -3.728 1.00 80.81 72 LEU A O 1
ATOM 560 N N . PRO A 1 73 ? 14.508 3.843 -2.486 1.00 77.50 73 PRO A N 1
ATOM 561 C CA . PRO A 1 73 ? 15.754 3.287 -1.949 1.00 77.50 73 PRO A CA 1
ATOM 562 C C . PRO A 1 73 ? 16.698 2.715 -3.015 1.00 77.50 73 PRO A C 1
ATOM 564 O O . PRO A 1 73 ? 17.891 2.580 -2.763 1.00 77.50 73 PRO A O 1
ATOM 567 N N . PHE A 1 74 ? 16.177 2.383 -4.199 1.00 75.50 74 PHE A N 1
ATOM 568 C CA . PHE A 1 74 ? 16.934 1.771 -5.294 1.00 75.50 74 PHE A CA 1
ATOM 569 C C . PHE A 1 74 ? 17.389 2.798 -6.347 1.00 75.50 74 PHE A C 1
ATOM 571 O O . PHE A 1 74 ? 18.087 2.449 -7.298 1.00 75.50 74 PHE A O 1
ATOM 578 N N . GLY A 1 75 ? 17.036 4.075 -6.158 1.00 79.81 75 GLY A N 1
ATOM 579 C CA . GLY A 1 75 ? 17.428 5.195 -7.011 1.00 79.81 75 GLY A CA 1
ATOM 580 C C . GLY A 1 75 ? 16.317 5.696 -7.939 1.00 79.81 75 GLY A C 1
ATOM 581 O O . GLY A 1 75 ? 15.309 5.034 -8.180 1.00 79.81 75 GLY A O 1
ATOM 582 N N . LEU A 1 76 ? 16.511 6.895 -8.497 1.00 82.75 76 LEU A N 1
ATOM 583 C CA . LEU A 1 76 ? 15.520 7.558 -9.359 1.00 82.75 76 LEU A CA 1
ATOM 584 C C . LEU A 1 76 ? 15.208 6.771 -10.639 1.00 82.75 76 LEU A C 1
ATOM 586 O O . LEU A 1 76 ? 14.083 6.826 -11.124 1.00 82.75 76 LEU A O 1
ATOM 590 N N . GLU A 1 77 ? 16.159 5.989 -11.150 1.00 82.38 77 GLU A N 1
ATOM 591 C CA . GLU A 1 77 ? 15.952 5.117 -12.314 1.00 82.38 77 GLU A CA 1
ATOM 592 C C . GLU A 1 77 ? 14.845 4.079 -12.086 1.00 82.38 77 GLU A C 1
ATOM 594 O O . GLU A 1 77 ? 14.098 3.760 -13.007 1.00 82.38 77 GLU A O 1
ATOM 599 N N . TRP A 1 78 ? 14.691 3.592 -10.852 1.00 80.06 78 TRP A N 1
ATOM 600 C CA . TRP A 1 78 ? 13.637 2.648 -10.480 1.00 80.06 78 TRP A CA 1
ATOM 601 C C . TRP A 1 78 ? 12.262 3.308 -10.412 1.00 80.06 78 TRP A C 1
ATOM 603 O O . TRP A 1 78 ? 11.262 2.676 -10.754 1.00 80.06 78 TRP A O 1
ATOM 613 N N . VAL A 1 79 ? 12.207 4.578 -10.005 1.00 82.31 79 VAL A N 1
ATOM 614 C CA . VAL A 1 79 ? 10.978 5.385 -10.027 1.00 82.31 79 VAL A CA 1
ATOM 615 C C . VAL A 1 79 ? 10.596 5.724 -11.467 1.00 82.31 79 VAL A C 1
ATOM 617 O O . VAL A 1 79 ? 9.424 5.616 -11.822 1.00 82.31 79 VAL A O 1
ATOM 620 N N . ARG A 1 80 ? 11.582 6.036 -12.320 1.00 83.69 80 ARG A N 1
ATOM 621 C CA . ARG A 1 80 ? 11.366 6.303 -13.749 1.00 83.69 80 ARG A CA 1
ATOM 622 C C . ARG A 1 80 ? 10.696 5.150 -14.477 1.00 83.69 80 ARG A C 1
ATOM 624 O O . ARG A 1 80 ? 9.876 5.397 -15.347 1.00 83.69 80 ARG A O 1
ATOM 631 N N . GLN A 1 81 ? 10.922 3.903 -14.064 1.00 81.88 81 GLN A N 1
ATOM 632 C CA . GLN A 1 81 ? 10.189 2.762 -14.628 1.00 81.88 81 GLN A CA 1
ATOM 633 C C . GLN A 1 81 ? 8.658 2.857 -14.451 1.00 81.88 81 GLN A C 1
ATOM 635 O O . GLN A 1 81 ? 7.932 2.195 -15.183 1.00 81.88 81 GLN A O 1
ATOM 640 N N . TYR A 1 82 ? 8.160 3.638 -13.485 1.00 79.88 82 TYR A N 1
ATOM 641 C CA . TYR A 1 82 ? 6.726 3.872 -13.260 1.00 79.88 82 TYR A CA 1
ATOM 642 C C . TYR A 1 82 ? 6.239 5.231 -13.777 1.00 79.88 82 TYR A C 1
ATOM 644 O O . TYR A 1 82 ? 5.030 5.435 -13.860 1.00 79.88 82 TYR A O 1
ATOM 652 N N . THR A 1 83 ? 7.139 6.166 -14.099 1.00 83.06 83 THR A N 1
ATOM 653 C CA . THR A 1 83 ? 6.773 7.522 -14.550 1.00 83.06 83 THR A CA 1
ATOM 654 C C . THR A 1 83 ? 7.065 7.775 -16.026 1.00 83.06 83 THR A C 1
ATOM 656 O O . THR A 1 83 ? 6.305 8.498 -16.655 1.00 83.06 83 THR A O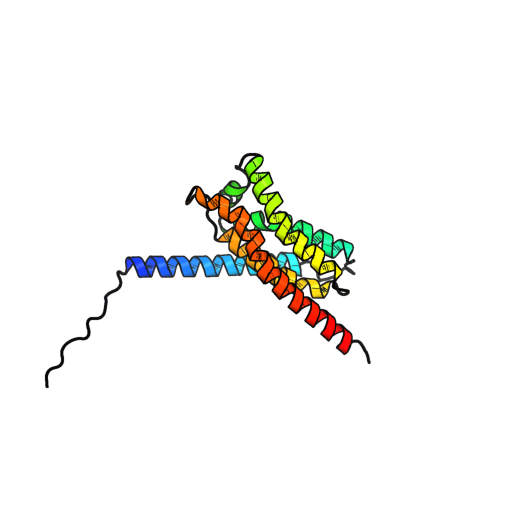 1
ATOM 659 N N . ASP A 1 84 ? 8.102 7.154 -16.595 1.00 82.50 84 ASP A N 1
ATOM 660 C CA . ASP A 1 84 ? 8.436 7.213 -18.032 1.00 82.50 84 ASP A CA 1
ATOM 661 C C . ASP A 1 84 ? 7.614 6.210 -18.863 1.00 82.50 84 ASP A C 1
ATOM 663 O O . ASP A 1 84 ? 7.932 5.898 -20.010 1.00 82.50 84 ASP A O 1
ATOM 667 N N . VAL A 1 85 ? 6.531 5.687 -18.289 1.00 76.25 85 VAL A N 1
ATOM 668 C CA . VAL A 1 85 ? 5.527 4.915 -19.016 1.00 76.25 85 VAL A CA 1
ATOM 669 C C . VAL A 1 85 ? 4.478 5.874 -19.572 1.00 76.25 85 VAL A C 1
ATOM 671 O O . VAL A 1 85 ? 4.054 6.809 -18.895 1.00 76.25 85 VAL A O 1
ATOM 674 N N . GLY A 1 86 ? 4.033 5.649 -20.811 1.00 82.00 86 GLY A N 1
ATOM 675 C CA . GLY A 1 86 ? 2.932 6.424 -21.389 1.00 82.00 86 GLY A CA 1
ATOM 676 C C . GLY A 1 86 ? 1.643 6.318 -20.557 1.00 82.00 86 GLY A C 1
ATOM 677 O O . GLY A 1 86 ? 1.538 5.498 -19.643 1.00 82.00 86 GLY A O 1
ATOM 678 N N . LEU A 1 87 ? 0.620 7.102 -20.918 1.00 84.06 87 LEU A N 1
ATOM 679 C CA . LEU A 1 87 ? -0.647 7.201 -20.172 1.00 84.06 87 LEU A CA 1
ATOM 680 C C . LEU A 1 87 ? -1.259 5.834 -19.805 1.00 84.06 87 LEU A C 1
ATOM 682 O O . LEU A 1 87 ? -1.759 5.658 -18.698 1.00 84.06 87 LEU A O 1
ATOM 686 N N . GLY A 1 88 ? -1.173 4.849 -20.705 1.00 83.19 88 GLY A N 1
ATOM 687 C CA . GLY A 1 88 ? -1.666 3.492 -20.460 1.00 83.19 88 GLY A CA 1
ATOM 688 C C . GLY A 1 88 ? -0.964 2.774 -19.302 1.00 83.19 88 GLY A C 1
ATOM 689 O O . GLY A 1 88 ? -1.635 2.149 -18.487 1.00 83.19 88 GLY A O 1
ATOM 690 N N . GLY A 1 89 ? 0.361 2.899 -19.173 1.00 81.94 89 GLY A N 1
ATOM 691 C CA . GLY A 1 89 ? 1.109 2.297 -18.063 1.00 81.94 89 GLY A CA 1
ATOM 692 C C . GLY A 1 89 ? 0.804 2.975 -16.729 1.00 81.94 89 GLY A C 1
ATOM 693 O O . GLY A 1 89 ? 0.647 2.299 -15.713 1.00 81.94 89 GLY A O 1
ATOM 694 N N . TRP A 1 90 ? 0.624 4.298 -16.751 1.00 84.19 90 TRP A N 1
ATOM 695 C CA . TRP A 1 90 ? 0.227 5.064 -15.571 1.00 84.19 90 TRP A CA 1
ATOM 696 C C . TRP A 1 90 ? -1.182 4.686 -15.087 1.00 84.19 90 TRP A C 1
ATOM 698 O O . TRP A 1 90 ? -1.382 4.437 -13.897 1.00 84.19 90 TRP A O 1
ATOM 708 N N . LEU A 1 91 ? -2.145 4.564 -16.009 1.00 87.44 91 LEU A N 1
ATOM 709 C CA . LEU A 1 91 ? -3.508 4.113 -15.708 1.00 87.44 91 LEU A CA 1
ATOM 710 C C . LEU A 1 91 ? -3.548 2.657 -15.237 1.00 87.44 91 LEU A C 1
ATOM 712 O O . LEU A 1 91 ? -4.309 2.344 -14.325 1.00 87.44 91 LEU A O 1
ATOM 716 N N . LEU A 1 92 ? -2.729 1.777 -15.818 1.00 86.38 92 LEU A N 1
ATOM 717 C CA . LEU A 1 92 ? -2.632 0.380 -15.395 1.00 86.38 92 LEU A CA 1
ATOM 718 C C . LEU A 1 92 ? -2.115 0.288 -13.954 1.00 86.38 92 LEU A C 1
ATOM 720 O O . LEU A 1 92 ? -2.757 -0.329 -13.107 1.00 86.38 92 LEU A O 1
ATOM 724 N N . LEU A 1 93 ? -0.994 0.954 -13.660 1.00 86.62 93 LEU A N 1
ATOM 725 C CA . LEU A 1 93 ? -0.417 0.995 -12.318 1.00 86.62 93 LEU A CA 1
ATOM 726 C C . LEU A 1 93 ? -1.407 1.596 -11.316 1.00 86.62 93 LEU A C 1
ATOM 728 O O . LEU A 1 93 ? -1.701 0.976 -10.297 1.00 86.62 93 LEU A O 1
ATOM 732 N N . GLY A 1 94 ? -1.937 2.787 -11.605 1.00 86.19 94 GLY A N 1
ATOM 733 C CA . GLY A 1 94 ? -2.857 3.489 -10.712 1.00 86.19 94 GLY A CA 1
ATOM 734 C C . GLY A 1 94 ? -4.171 2.737 -10.503 1.00 86.19 94 GLY A C 1
ATOM 735 O O . GLY A 1 94 ? -4.617 2.586 -9.366 1.00 86.19 94 GLY A O 1
ATOM 736 N N . GLY A 1 95 ? -4.764 2.226 -11.582 1.00 88.19 95 GLY A N 1
ATOM 737 C CA . GLY A 1 95 ? -6.045 1.524 -11.571 1.00 88.19 95 GLY A CA 1
ATOM 738 C C . GLY A 1 95 ? -5.991 0.193 -10.829 1.00 88.19 95 GLY A C 1
ATOM 739 O O . GLY A 1 95 ? -6.829 -0.055 -9.964 1.00 88.19 95 GLY A O 1
ATOM 740 N N . PHE A 1 96 ? -4.983 -0.645 -11.088 1.00 89.12 96 PHE A N 1
ATOM 741 C CA . PHE A 1 96 ? -4.851 -1.915 -10.368 1.00 89.12 96 PHE A CA 1
ATOM 742 C C . PHE A 1 96 ? -4.382 -1.711 -8.927 1.00 89.12 96 PHE A C 1
ATOM 744 O O . PHE A 1 96 ? -4.910 -2.356 -8.021 1.00 89.12 96 PHE A O 1
ATOM 751 N N . ASN A 1 97 ? -3.474 -0.766 -8.668 1.00 88.44 97 ASN A N 1
ATOM 752 C CA . ASN A 1 97 ? -3.081 -0.429 -7.298 1.00 88.44 97 ASN A CA 1
ATOM 753 C C . ASN A 1 97 ? -4.260 0.133 -6.479 1.00 88.44 97 ASN A C 1
ATOM 755 O O . ASN A 1 97 ? -4.311 -0.050 -5.260 1.00 88.44 97 ASN A O 1
ATOM 759 N N . ALA A 1 98 ? -5.257 0.739 -7.138 1.00 90.00 98 ALA A N 1
ATOM 760 C CA . ALA A 1 98 ? -6.486 1.166 -6.481 1.00 90.00 98 ALA A CA 1
ATOM 761 C C . ALA A 1 98 ? -7.260 0.036 -5.818 1.00 90.00 98 ALA A C 1
ATOM 763 O O . ALA A 1 98 ? -7.884 0.268 -4.784 1.00 90.00 98 ALA A O 1
ATOM 764 N N . ILE A 1 99 ? -7.156 -1.193 -6.317 1.00 90.06 99 ILE A N 1
ATOM 765 C CA . ILE A 1 99 ? -7.779 -2.367 -5.696 1.00 90.06 99 ILE A CA 1
ATOM 766 C C . ILE A 1 99 ? -7.222 -2.586 -4.280 1.00 90.06 99 ILE A C 1
ATOM 768 O O . ILE A 1 99 ? -7.983 -2.830 -3.344 1.00 90.06 99 ILE A O 1
ATOM 772 N N . ALA A 1 100 ? -5.910 -2.427 -4.088 1.00 87.81 100 ALA A N 1
ATOM 773 C CA . ALA A 1 100 ? -5.275 -2.672 -2.797 1.00 87.81 100 ALA A CA 1
ATOM 774 C C . ALA A 1 100 ? -5.669 -1.616 -1.748 1.00 87.81 100 ALA A C 1
ATOM 776 O O . ALA A 1 100 ? -6.129 -1.959 -0.655 1.00 87.81 100 ALA A O 1
ATOM 777 N N . TRP A 1 101 ? -5.545 -0.322 -2.064 1.00 87.31 101 TRP A N 1
ATOM 778 C CA . TRP A 1 101 ? -5.901 0.717 -1.090 1.00 87.31 101 TRP A CA 1
ATOM 779 C C . TRP A 1 101 ? -7.417 0.880 -0.908 1.00 87.31 101 TRP A C 1
ATOM 781 O O . TRP A 1 101 ? -7.850 1.233 0.190 1.00 87.31 101 TRP A O 1
ATOM 791 N N . SER A 1 102 ? -8.241 0.569 -1.918 1.00 88.88 102 SER A N 1
ATOM 792 C CA . SER A 1 102 ? -9.707 0.568 -1.773 1.00 88.88 102 SER A CA 1
ATOM 793 C C . SER A 1 102 ? -10.197 -0.574 -0.883 1.00 88.88 102 SER A C 1
ATOM 795 O O . SER A 1 102 ? -11.101 -0.356 -0.076 1.00 88.88 102 SER A O 1
ATOM 797 N N . ALA A 1 103 ? -9.563 -1.751 -0.928 1.00 88.56 103 ALA A N 1
ATOM 798 C CA . ALA A 1 103 ? -9.861 -2.841 0.001 1.00 88.56 103 ALA A CA 1
ATOM 799 C C . ALA A 1 103 ? -9.571 -2.441 1.457 1.00 88.56 103 ALA A C 1
ATOM 801 O O . ALA A 1 103 ? -10.409 -2.639 2.339 1.00 88.56 103 ALA A O 1
ATOM 802 N N . LEU A 1 104 ? -8.421 -1.808 1.711 1.00 86.12 104 LEU A N 1
ATOM 803 C CA . LEU A 1 104 ? -8.078 -1.272 3.032 1.00 86.12 104 LEU A CA 1
ATOM 804 C C . LEU A 1 104 ? -9.051 -0.174 3.484 1.00 86.12 104 LEU A C 1
ATOM 806 O O . LEU A 1 104 ? -9.481 -0.157 4.642 1.00 86.12 104 LEU A O 1
ATOM 810 N N . LEU A 1 105 ? -9.450 0.712 2.568 1.00 88.50 105 LEU A N 1
ATOM 811 C CA . LEU A 1 105 ? -10.474 1.718 2.828 1.00 88.50 105 LEU A CA 1
ATOM 812 C C . LEU A 1 105 ? -11.817 1.063 3.189 1.00 88.50 105 LEU A C 1
ATOM 814 O O . LEU A 1 105 ? -12.447 1.492 4.154 1.00 88.50 105 LEU A O 1
ATOM 818 N N . GLY A 1 106 ? -12.223 0.000 2.491 1.00 87.81 106 GLY A N 1
ATOM 819 C CA . GLY A 1 106 ? -13.423 -0.784 2.794 1.00 87.81 106 GLY A CA 1
ATOM 820 C C . GLY A 1 106 ? -13.375 -1.405 4.192 1.00 87.81 106 GLY A C 1
ATOM 821 O O . GLY A 1 106 ? -14.287 -1.206 4.996 1.00 87.81 106 GLY A O 1
ATOM 822 N N . ILE A 1 107 ? -12.264 -2.064 4.532 1.00 85.62 107 ILE A N 1
ATOM 823 C CA . ILE A 1 107 ? -12.037 -2.649 5.865 1.00 85.62 107 ILE A CA 1
ATOM 824 C C . ILE A 1 107 ? -12.078 -1.567 6.956 1.00 85.62 107 ILE A C 1
ATOM 826 O O . ILE A 1 107 ? -12.564 -1.817 8.060 1.00 85.62 107 ILE A O 1
ATOM 830 N N . SER A 1 108 ? -11.663 -0.333 6.649 1.00 84.75 108 SER A N 1
ATOM 831 C CA . SER A 1 108 ? -11.717 0.778 7.607 1.00 84.75 108 SER A CA 1
ATOM 832 C C . SER A 1 108 ? -13.119 1.165 8.075 1.00 84.75 108 SER A C 1
ATOM 834 O O . SER A 1 108 ? -13.254 1.834 9.101 1.00 84.75 108 SER A O 1
ATOM 836 N N . PHE A 1 109 ? -14.172 0.777 7.355 1.00 85.62 109 PHE A N 1
ATOM 837 C CA . PHE A 1 109 ? -15.548 0.979 7.813 1.00 85.62 109 PHE A CA 1
ATOM 838 C C . PHE A 1 109 ? -15.976 -0.043 8.871 1.00 85.62 109 PHE A C 1
ATOM 840 O O . PHE A 1 109 ? -16.931 0.208 9.603 1.00 85.62 109 PHE A O 1
ATOM 847 N N . LEU A 1 110 ? -15.248 -1.155 9.005 1.00 84.38 110 LEU A N 1
ATOM 848 C CA . LEU A 1 110 ? -15.533 -2.202 9.984 1.00 84.38 110 LEU A CA 1
ATOM 849 C C . LEU A 1 110 ? -14.994 -1.874 11.388 1.00 84.38 110 LEU A C 1
ATOM 851 O O . LEU A 1 110 ? -15.411 -2.483 12.376 1.00 84.38 110 LEU A O 1
ATOM 855 N N . TYR A 1 111 ? -14.083 -0.905 11.498 1.00 79.06 111 TYR A N 1
ATOM 856 C CA . TYR A 1 111 ? -13.457 -0.505 12.759 1.00 79.06 111 TYR A CA 1
ATOM 857 C C . TYR A 1 111 ? -14.125 0.714 13.386 1.00 79.06 111 TYR A C 1
ATOM 859 O O . TYR A 1 111 ? -14.639 1.584 12.687 1.00 79.06 111 TYR A O 1
ATOM 867 N N . ARG A 1 112 ? -14.059 0.824 14.723 1.00 75.25 112 ARG A N 1
ATOM 868 C CA . ARG A 1 112 ? -14.428 2.070 15.430 1.00 75.25 112 ARG A CA 1
ATOM 869 C C . ARG A 1 112 ? -13.261 2.799 16.080 1.00 75.25 112 ARG A C 1
ATOM 871 O O . ARG A 1 112 ? -13.470 3.913 16.550 1.00 75.25 112 ARG A O 1
ATOM 878 N N . ARG A 1 113 ? -12.054 2.226 16.119 1.00 72.12 113 ARG A N 1
ATOM 879 C CA . ARG A 1 113 ? -10.848 2.942 16.558 1.00 72.12 113 ARG A CA 1
ATOM 880 C C . ARG A 1 113 ? -9.861 3.098 15.398 1.00 72.12 113 ARG A C 1
ATOM 882 O O . ARG A 1 113 ? -9.557 2.096 14.754 1.00 72.12 113 ARG A O 1
ATOM 889 N N . PRO A 1 114 ? -9.323 4.308 15.151 1.00 68.81 114 PRO A N 1
ATOM 890 C CA . PRO A 1 114 ? -8.374 4.530 14.062 1.00 68.81 114 PRO A CA 1
ATOM 891 C C . PRO A 1 114 ? -7.066 3.763 14.287 1.00 68.81 114 PRO A C 1
ATOM 893 O O . PRO A 1 114 ? -6.486 3.272 13.332 1.00 68.81 114 PRO A O 1
ATOM 896 N N . ILE A 1 115 ? -6.656 3.547 15.542 1.00 72.62 115 ILE A N 1
ATOM 897 C CA . ILE A 1 115 ? -5.435 2.793 15.865 1.00 72.62 115 ILE A CA 1
ATOM 898 C C . ILE A 1 115 ? -5.486 1.328 15.398 1.00 72.62 115 ILE A C 1
ATOM 900 O O . ILE A 1 115 ? -4.459 0.739 15.078 1.00 72.62 115 ILE A O 1
ATOM 904 N N . ALA A 1 116 ? -6.683 0.738 15.293 1.00 78.06 116 ALA A N 1
ATOM 905 C CA . ALA A 1 116 ? -6.846 -0.624 14.790 1.00 78.06 116 ALA A CA 1
ATOM 906 C C . ALA A 1 116 ? -6.530 -0.739 13.288 1.00 78.06 116 ALA A C 1
ATOM 908 O O . ALA A 1 116 ? -6.250 -1.841 12.822 1.00 78.06 116 ALA A O 1
ATOM 909 N N . LEU A 1 117 ? -6.515 0.383 12.549 1.00 78.00 117 LEU A N 1
ATOM 910 C CA . LEU A 1 117 ? -6.098 0.429 11.143 1.00 78.00 117 LEU A CA 1
ATOM 911 C C . LEU A 1 117 ? -4.600 0.227 10.957 1.00 78.00 117 LEU A C 1
ATOM 913 O O . LEU A 1 117 ? -4.182 -0.148 9.866 1.00 78.00 117 LEU A O 1
ATOM 917 N N . LEU A 1 118 ? -3.790 0.434 11.995 1.00 78.12 118 LEU A N 1
ATOM 918 C CA . LEU A 1 118 ? -2.346 0.264 11.873 1.00 78.12 118 LEU A CA 1
ATOM 919 C C . LEU A 1 118 ? -1.985 -1.174 11.500 1.00 78.12 118 LEU A C 1
ATOM 921 O O . LEU A 1 118 ? -1.114 -1.381 10.666 1.00 78.12 118 LEU A O 1
ATOM 925 N N . VAL A 1 119 ? -2.693 -2.165 12.045 1.00 81.56 119 VAL A N 1
ATOM 926 C CA . VAL A 1 119 ? -2.432 -3.586 11.772 1.00 81.56 119 VAL A CA 1
ATOM 927 C C . VAL A 1 119 ? -2.632 -3.946 10.289 1.00 81.56 119 VAL A C 1
ATOM 929 O O . VAL A 1 119 ? -1.675 -4.416 9.669 1.00 81.56 119 VAL A O 1
ATOM 932 N N . PRO A 1 120 ? -3.811 -3.718 9.674 1.00 83.81 120 PRO A N 1
ATOM 933 C CA . PRO A 1 120 ? -4.001 -3.987 8.253 1.00 83.81 120 PRO A CA 1
ATOM 934 C C . PRO A 1 120 ? -3.147 -3.094 7.359 1.00 83.81 120 PRO A C 1
ATOM 936 O O . PRO A 1 120 ? -2.675 -3.576 6.334 1.00 83.81 120 PRO A O 1
ATOM 939 N N . CYS A 1 121 ? -2.896 -1.836 7.733 1.00 80.56 121 CYS A N 1
ATOM 940 C CA . CYS A 1 121 ? -2.014 -0.962 6.960 1.00 80.56 121 CYS A CA 1
ATOM 941 C C . CYS A 1 121 ? -0.572 -1.481 6.949 1.00 80.56 121 CYS A C 1
ATOM 943 O O . CYS A 1 121 ? 0.025 -1.558 5.882 1.00 80.56 121 CYS A O 1
ATOM 945 N N . LEU A 1 122 ? -0.018 -1.881 8.097 1.00 81.62 122 LEU A N 1
ATOM 946 C CA . LEU A 1 122 ? 1.353 -2.394 8.183 1.00 81.62 122 LEU A CA 1
ATOM 947 C C . LEU A 1 122 ? 1.521 -3.695 7.400 1.00 81.62 122 LEU A C 1
ATOM 949 O O . LEU A 1 122 ? 2.486 -3.841 6.656 1.00 81.62 122 LEU A O 1
ATOM 953 N N . ILE A 1 123 ? 0.577 -4.627 7.535 1.00 83.75 123 ILE A N 1
ATOM 954 C CA . ILE A 1 123 ? 0.653 -5.919 6.846 1.00 83.75 123 ILE A CA 1
ATOM 955 C C . ILE A 1 123 ? 0.374 -5.742 5.347 1.00 83.75 123 ILE A C 1
ATOM 957 O O . ILE A 1 123 ? 1.147 -6.206 4.512 1.00 83.75 123 ILE A O 1
ATOM 961 N N . GLY A 1 124 ? -0.705 -5.041 4.998 1.00 84.38 124 GLY A N 1
ATOM 962 C CA . GLY A 1 124 ? -1.136 -4.839 3.620 1.00 84.38 124 GLY A CA 1
ATOM 963 C C . GLY A 1 124 ? -0.165 -3.982 2.814 1.00 84.38 124 GLY A C 1
ATOM 964 O O . GLY A 1 124 ? 0.367 -4.440 1.804 1.00 84.38 124 GLY A O 1
ATOM 965 N N . PHE A 1 125 ? 0.111 -2.757 3.272 1.00 82.50 125 PHE A N 1
ATOM 966 C CA . PHE A 1 125 ? 1.056 -1.879 2.582 1.00 82.50 125 PHE A CA 1
ATOM 967 C C . PHE A 1 125 ? 2.501 -2.360 2.708 1.00 82.50 125 PHE A C 1
ATOM 969 O O . PHE A 1 125 ? 3.260 -2.181 1.763 1.00 82.50 125 PHE A O 1
ATOM 976 N N . GLY A 1 126 ? 2.885 -3.029 3.798 1.00 82.00 126 GLY A N 1
ATOM 977 C CA . GLY A 1 126 ? 4.227 -3.603 3.922 1.00 82.00 126 GLY A CA 1
ATOM 978 C C . GLY A 1 126 ? 4.520 -4.633 2.830 1.00 82.00 126 GLY A C 1
ATOM 979 O O . GLY A 1 126 ? 5.532 -4.526 2.136 1.00 82.00 126 GLY A O 1
ATOM 980 N N . VAL A 1 127 ? 3.606 -5.588 2.615 1.00 82.62 127 VAL A N 1
ATOM 981 C CA . VAL A 1 127 ? 3.755 -6.587 1.541 1.00 82.62 127 VAL A CA 1
ATOM 982 C C . VAL A 1 127 ? 3.671 -5.936 0.161 1.00 82.62 127 VAL A C 1
ATOM 984 O O . VAL A 1 127 ? 4.465 -6.268 -0.718 1.00 82.62 127 VAL A O 1
ATOM 987 N N . LEU A 1 128 ? 2.756 -4.981 -0.030 1.00 84.38 128 LEU A N 1
ATOM 988 C CA . LEU A 1 128 ? 2.601 -4.271 -1.300 1.00 84.38 128 LEU A CA 1
ATOM 989 C C . LEU A 1 128 ? 3.867 -3.482 -1.675 1.00 84.38 128 LEU A C 1
ATOM 991 O O . LEU A 1 128 ? 4.337 -3.553 -2.810 1.00 84.38 128 LEU A O 1
ATOM 995 N N . ALA A 1 129 ? 4.461 -2.776 -0.713 1.00 83.38 129 ALA A N 1
ATOM 996 C CA . ALA A 1 129 ? 5.703 -2.039 -0.905 1.00 83.38 129 ALA A CA 1
ATOM 997 C C . ALA A 1 129 ? 6.882 -2.978 -1.190 1.00 83.38 129 ALA A C 1
ATOM 999 O O . ALA A 1 129 ? 7.662 -2.718 -2.105 1.00 83.38 129 ALA A O 1
ATOM 1000 N N . TRP A 1 130 ? 6.983 -4.097 -0.466 1.00 81.75 130 TRP A N 1
ATOM 1001 C CA . TRP A 1 130 ? 7.995 -5.120 -0.738 1.00 81.75 130 TRP A CA 1
ATOM 1002 C C . TRP A 1 130 ? 7.867 -5.702 -2.156 1.00 81.75 130 TRP A C 1
ATOM 1004 O O . TRP A 1 130 ? 8.862 -5.841 -2.869 1.00 81.75 130 TRP A O 1
ATOM 1014 N N . ALA A 1 131 ? 6.644 -5.979 -2.608 1.00 82.62 131 ALA A N 1
ATOM 1015 C CA . ALA A 1 131 ? 6.400 -6.488 -3.953 1.00 82.62 131 ALA A CA 1
ATOM 1016 C C . ALA A 1 131 ? 6.796 -5.464 -5.033 1.00 82.62 131 ALA A C 1
ATOM 1018 O O . ALA A 1 131 ? 7.516 -5.798 -5.972 1.00 82.62 131 ALA A O 1
ATOM 1019 N N . HIS A 1 132 ? 6.419 -4.190 -4.879 1.00 82.75 132 HIS A N 1
ATOM 1020 C CA . HIS A 1 132 ? 6.823 -3.145 -5.828 1.00 82.75 132 HIS A CA 1
ATOM 1021 C C . HIS A 1 132 ? 8.332 -2.874 -5.841 1.00 82.75 132 HIS A C 1
ATOM 1023 O O . HIS A 1 132 ? 8.853 -2.455 -6.874 1.00 82.75 132 HIS A O 1
ATOM 1029 N N . ALA A 1 133 ? 9.029 -3.108 -4.731 1.00 79.25 133 ALA A N 1
ATOM 1030 C CA . ALA A 1 133 ? 10.477 -2.955 -4.633 1.00 79.25 133 ALA A CA 1
ATOM 1031 C C . ALA A 1 133 ? 11.267 -4.090 -5.295 1.00 79.25 133 ALA A C 1
ATOM 1033 O O . ALA A 1 133 ? 12.366 -3.866 -5.789 1.00 79.25 133 ALA A O 1
ATOM 1034 N N . THR A 1 134 ? 10.720 -5.305 -5.298 1.00 76.12 134 THR A N 1
ATOM 1035 C CA . THR A 1 134 ? 11.409 -6.500 -5.814 1.00 76.12 134 THR A CA 1
ATOM 1036 C C . THR A 1 134 ? 11.152 -6.758 -7.293 1.00 76.12 134 THR A C 1
ATOM 1038 O O . THR A 1 134 ? 11.939 -7.443 -7.944 1.00 76.12 134 THR A O 1
ATOM 1041 N N . VAL A 1 135 ? 10.070 -6.207 -7.844 1.00 77.88 135 VAL A N 1
ATOM 1042 C CA . VAL A 1 135 ? 9.766 -6.310 -9.272 1.00 77.88 135 VAL A CA 1
ATOM 1043 C C . VAL A 1 135 ? 10.644 -5.352 -10.062 1.00 77.88 135 VAL A C 1
ATOM 1045 O O . VAL A 1 135 ? 10.571 -4.144 -9.857 1.00 77.88 135 VAL A O 1
ATOM 1048 N N . ASP A 1 136 ? 11.417 -5.883 -11.007 1.00 74.88 136 ASP A N 1
ATOM 1049 C CA . ASP A 1 136 ? 12.143 -5.100 -12.006 1.00 74.88 136 ASP A CA 1
ATOM 1050 C C . ASP A 1 136 ? 11.402 -5.161 -13.347 1.00 74.88 136 ASP A C 1
ATOM 1052 O O . ASP A 1 136 ? 11.233 -6.237 -13.926 1.00 74.88 136 ASP A O 1
ATOM 1056 N N . LEU A 1 137 ? 10.951 -4.005 -13.841 1.00 71.50 137 LEU A N 1
ATOM 1057 C CA . LEU A 1 137 ? 10.225 -3.923 -15.112 1.00 71.50 137 LEU A CA 1
ATOM 1058 C C . LEU A 1 137 ? 11.153 -3.976 -16.333 1.00 71.50 137 LEU A C 1
ATOM 1060 O O . LEU A 1 137 ? 10.690 -4.192 -17.450 1.00 71.50 137 LEU A O 1
ATOM 1064 N N . ARG A 1 138 ? 12.462 -3.764 -16.148 1.00 67.69 138 ARG A N 1
ATOM 1065 C CA . ARG A 1 138 ? 13.437 -3.793 -17.252 1.00 67.69 138 ARG A CA 1
ATOM 1066 C C . ARG A 1 138 ? 13.866 -5.209 -17.630 1.00 67.69 138 ARG A C 1
ATOM 1068 O O . ARG A 1 138 ? 14.415 -5.397 -18.710 1.00 67.69 138 ARG A O 1
ATOM 1075 N N . ALA A 1 139 ? 13.642 -6.180 -16.748 1.00 69.12 139 ALA A N 1
ATOM 1076 C CA . ALA A 1 139 ? 14.145 -7.534 -16.921 1.00 69.12 139 ALA A CA 1
ATOM 1077 C C . ALA A 1 139 ? 13.397 -8.329 -18.003 1.00 69.12 139 ALA A C 1
ATOM 1079 O O . ALA A 1 139 ? 14.009 -9.197 -18.619 1.00 69.12 139 ALA A O 1
ATOM 1080 N N . ASP A 1 140 ? 12.102 -8.061 -18.229 1.00 65.81 140 ASP A N 1
ATOM 1081 C CA . ASP A 1 140 ? 11.303 -8.809 -19.206 1.00 65.81 140 ASP A CA 1
ATOM 1082 C C . ASP A 1 140 ? 9.988 -8.103 -19.583 1.00 65.81 140 ASP A C 1
ATOM 1084 O O . ASP A 1 140 ? 9.401 -7.405 -18.757 1.00 65.81 140 ASP A O 1
ATOM 1088 N N . ALA A 1 141 ? 9.460 -8.321 -20.793 1.00 66.44 141 ALA A N 1
ATOM 1089 C CA . ALA A 1 141 ? 8.188 -7.717 -21.231 1.00 66.44 141 ALA A CA 1
ATOM 1090 C C . ALA A 1 141 ? 6.972 -8.240 -20.436 1.00 66.44 141 ALA A C 1
ATOM 1092 O O . ALA A 1 141 ? 5.980 -7.529 -20.255 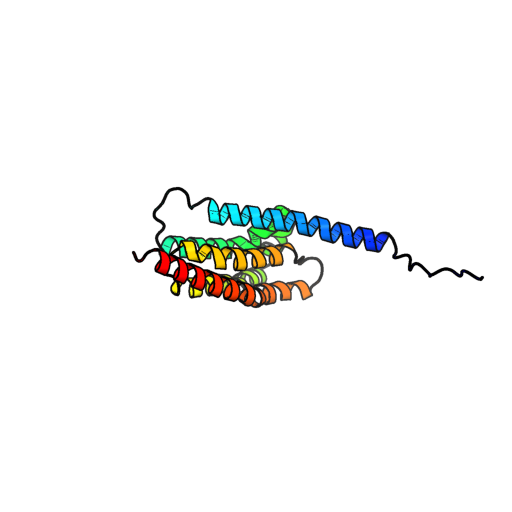1.00 66.44 141 ALA A O 1
ATOM 1093 N N . GLN A 1 142 ? 7.065 -9.460 -19.895 1.00 72.06 142 GLN A N 1
ATOM 1094 C CA . GLN A 1 142 ? 6.021 -10.061 -19.063 1.00 72.06 142 GLN A CA 1
ATOM 1095 C C . GLN A 1 142 ? 5.947 -9.440 -17.656 1.00 72.06 142 GLN A C 1
ATOM 1097 O O . GLN A 1 142 ? 4.942 -9.594 -16.958 1.00 72.06 142 GLN A O 1
ATOM 1102 N N . SER A 1 143 ? 6.967 -8.684 -17.241 1.00 72.06 143 SER A N 1
ATOM 1103 C CA . SER A 1 143 ? 7.004 -8.004 -15.939 1.00 72.06 143 SER A CA 1
ATOM 1104 C C . SER A 1 143 ? 5.869 -6.988 -15.756 1.00 72.06 143 SER A C 1
ATOM 1106 O O . SER A 1 143 ? 5.432 -6.758 -14.629 1.00 72.06 143 SER A O 1
ATOM 1108 N N . ALA A 1 144 ? 5.311 -6.447 -16.845 1.00 73.62 144 ALA A N 1
ATOM 1109 C CA . ALA A 1 144 ? 4.144 -5.568 -16.794 1.00 73.62 144 ALA A CA 1
ATOM 1110 C C . ALA A 1 144 ? 2.907 -6.266 -16.196 1.00 73.62 144 ALA A C 1
ATOM 1112 O O . ALA A 1 144 ? 2.107 -5.619 -15.520 1.00 73.62 144 ALA A O 1
ATOM 1113 N N . LEU A 1 145 ? 2.777 -7.592 -16.357 1.00 78.62 145 LEU A N 1
ATOM 1114 C CA . LEU A 1 145 ? 1.712 -8.365 -15.708 1.00 78.62 145 LEU A CA 1
ATOM 1115 C C . LEU A 1 145 ? 1.842 -8.343 -14.183 1.00 78.62 145 LEU A C 1
ATOM 1117 O O . LEU A 1 145 ? 0.834 -8.422 -13.481 1.00 78.62 145 LEU A O 1
ATOM 1121 N N . ALA A 1 146 ? 3.055 -8.184 -13.645 1.00 81.38 146 ALA A N 1
ATOM 1122 C CA . ALA A 1 146 ? 3.245 -8.076 -12.206 1.00 81.38 146 ALA A CA 1
ATOM 1123 C C . ALA A 1 146 ? 2.490 -6.866 -11.632 1.00 81.38 146 ALA A C 1
ATOM 1125 O O . ALA A 1 146 ? 1.955 -6.965 -10.535 1.00 81.38 146 ALA A O 1
ATOM 1126 N N . LEU A 1 147 ? 2.329 -5.771 -12.384 1.00 79.69 147 LEU A N 1
ATOM 1127 C CA . LEU A 1 147 ? 1.551 -4.605 -11.940 1.00 79.69 147 LEU A CA 1
ATOM 1128 C C . LEU A 1 147 ? 0.066 -4.926 -11.700 1.00 79.69 147 LEU A C 1
ATOM 1130 O O . LEU A 1 147 ? -0.579 -4.262 -10.893 1.00 79.69 147 LEU A O 1
ATOM 1134 N N . ILE A 1 148 ? -0.456 -5.959 -12.365 1.00 82.94 148 ILE A N 1
ATOM 1135 C CA . ILE A 1 148 ? -1.826 -6.458 -12.199 1.00 82.94 148 ILE A CA 1
ATOM 1136 C C . ILE A 1 148 ? -1.893 -7.443 -11.029 1.00 82.94 148 ILE A C 1
ATOM 1138 O O . ILE A 1 148 ? -2.792 -7.371 -10.192 1.00 82.94 148 ILE A O 1
ATOM 1142 N N . PHE A 1 149 ? -0.935 -8.367 -10.953 1.00 84.06 149 PHE A N 1
ATOM 1143 C CA . PHE A 1 149 ? -0.947 -9.432 -9.951 1.00 84.06 149 PHE A CA 1
ATOM 1144 C C . PHE A 1 149 ? -0.534 -8.962 -8.554 1.00 84.06 149 PHE A C 1
ATOM 1146 O O . PHE A 1 149 ? -1.058 -9.482 -7.573 1.00 84.06 149 PHE A O 1
ATOM 1153 N N . ILE A 1 150 ? 0.361 -7.977 -8.438 1.00 84.56 150 ILE A N 1
ATOM 1154 C CA . ILE A 1 150 ? 0.846 -7.464 -7.148 1.00 84.56 150 ILE A CA 1
ATOM 1155 C C . ILE A 1 150 ? -0.321 -6.962 -6.272 1.00 84.56 150 ILE A C 1
ATOM 1157 O O . ILE A 1 150 ? -0.455 -7.459 -5.151 1.00 84.56 150 ILE A O 1
ATOM 1161 N N . PRO A 1 151 ? -1.217 -6.065 -6.741 1.00 81.69 151 PRO A N 1
ATOM 1162 C CA . PRO A 1 151 ? -2.345 -5.604 -5.931 1.00 81.69 151 PRO A CA 1
ATOM 1163 C C . PRO A 1 151 ? -3.354 -6.712 -5.615 1.00 81.69 151 PRO A C 1
ATOM 1165 O O . PRO A 1 151 ? -3.909 -6.737 -4.519 1.00 81.69 151 PRO A O 1
ATOM 1168 N N . VAL A 1 152 ? -3.569 -7.651 -6.546 1.00 86.06 152 VAL A N 1
ATOM 1169 C CA . VAL A 1 152 ? -4.488 -8.786 -6.354 1.00 86.06 152 VAL A CA 1
ATOM 1170 C C . VAL A 1 152 ? -3.960 -9.733 -5.278 1.00 86.06 152 VAL A C 1
ATOM 1172 O O . VAL A 1 152 ? -4.695 -10.085 -4.357 1.00 86.06 152 VAL A O 1
ATOM 1175 N N . TYR A 1 153 ? -2.679 -10.100 -5.330 1.00 83.94 153 TYR A N 1
ATOM 1176 C CA . TYR A 1 153 ? -2.060 -10.928 -4.296 1.00 83.94 153 TYR A CA 1
ATOM 1177 C C . TYR A 1 153 ? -1.948 -10.202 -2.958 1.00 83.94 153 TYR A C 1
ATOM 1179 O O . TYR A 1 153 ? -2.029 -10.855 -1.919 1.00 83.94 153 TYR A O 1
ATOM 1187 N N . ALA A 1 154 ? -1.838 -8.869 -2.957 1.00 83.56 154 ALA A N 1
ATOM 1188 C CA . ALA A 1 154 ? -1.857 -8.069 -1.737 1.00 83.56 154 ALA A CA 1
ATOM 1189 C C . ALA A 1 154 ? -3.218 -8.095 -1.013 1.00 83.56 154 ALA A C 1
ATOM 1191 O O . ALA A 1 154 ? -3.265 -7.828 0.188 1.00 83.56 154 ALA A O 1
ATOM 1192 N N . LEU A 1 155 ? -4.317 -8.491 -1.669 1.00 86.12 155 LEU A N 1
ATOM 1193 C CA . LEU A 1 155 ? -5.611 -8.658 -0.994 1.00 86.12 155 LEU A CA 1
ATOM 1194 C C . LEU A 1 155 ? -5.566 -9.717 0.114 1.00 86.12 155 LEU A C 1
ATOM 1196 O O . LEU A 1 155 ? -6.230 -9.562 1.138 1.00 86.12 155 LEU A O 1
ATOM 1200 N N . LEU A 1 156 ? -4.761 -10.769 -0.046 1.00 87.88 156 LEU A N 1
ATOM 1201 C CA . LEU A 1 156 ? -4.605 -11.810 0.969 1.00 87.88 156 LEU A CA 1
ATOM 1202 C C . LEU A 1 156 ? -3.973 -11.276 2.277 1.00 87.88 156 LEU A C 1
ATOM 1204 O O . LEU A 1 156 ? -4.594 -11.411 3.331 1.00 87.88 156 LEU A O 1
ATOM 1208 N N . PRO A 1 157 ? -2.794 -10.621 2.273 1.00 84.38 157 PRO A N 1
ATOM 1209 C CA . PRO A 1 157 ? -2.245 -10.013 3.481 1.00 84.38 157 PRO A CA 1
ATOM 1210 C C . PRO A 1 157 ? -3.098 -8.843 3.991 1.00 84.38 157 PRO A C 1
ATOM 1212 O O . PRO A 1 157 ? -3.204 -8.673 5.204 1.00 84.38 157 PRO A O 1
ATOM 1215 N N . ILE A 1 158 ? -3.765 -8.077 3.116 1.00 84.88 158 ILE A N 1
ATOM 1216 C CA . ILE A 1 158 ? -4.703 -7.017 3.529 1.00 84.88 158 ILE A CA 1
ATOM 1217 C C . ILE A 1 158 ? -5.877 -7.599 4.321 1.00 84.88 158 ILE A C 1
ATOM 1219 O O . ILE A 1 158 ? -6.204 -7.092 5.392 1.00 84.88 158 ILE A O 1
ATOM 1223 N N . THR A 1 159 ? -6.507 -8.666 3.827 1.00 86.69 159 THR A N 1
ATOM 1224 C CA . THR A 1 159 ? -7.627 -9.316 4.523 1.00 86.69 159 THR A CA 1
ATOM 1225 C C . THR A 1 159 ? -7.167 -9.967 5.820 1.00 86.69 159 THR A C 1
ATOM 1227 O O . THR A 1 159 ? -7.825 -9.791 6.846 1.00 86.69 159 THR A O 1
ATOM 1230 N N . LEU A 1 160 ? -6.004 -10.625 5.826 1.00 88.50 160 LEU A N 1
ATOM 1231 C CA . LEU A 1 160 ? -5.421 -11.210 7.033 1.00 88.50 160 LEU A CA 1
ATOM 1232 C C . LEU A 1 160 ? -5.121 -10.140 8.096 1.00 88.50 160 LEU A C 1
ATOM 1234 O O . LEU A 1 160 ? -5.540 -10.265 9.249 1.00 88.50 160 LEU A O 1
ATOM 1238 N N . GLY A 1 161 ? -4.459 -9.050 7.704 1.00 85.25 161 GLY A N 1
ATOM 1239 C CA . GLY A 1 161 ? -4.232 -7.898 8.573 1.00 85.25 161 GLY A CA 1
ATOM 1240 C C . GLY A 1 161 ? -5.540 -7.231 9.002 1.00 85.25 161 GLY A C 1
ATOM 1241 O O . GLY A 1 161 ? -5.652 -6.761 10.133 1.00 85.25 161 GLY A O 1
ATOM 1242 N N . GLY A 1 162 ? -6.556 -7.267 8.138 1.00 85.25 162 GLY A N 1
ATOM 1243 C CA . GLY A 1 162 ? -7.909 -6.794 8.400 1.00 85.25 162 GLY A CA 1
ATOM 1244 C C . GLY A 1 162 ? -8.589 -7.556 9.537 1.00 85.25 162 GLY A C 1
ATOM 1245 O O . GLY A 1 162 ? -9.110 -6.965 10.488 1.00 85.25 162 GLY A O 1
ATOM 1246 N N . VAL A 1 163 ? -8.528 -8.885 9.477 1.00 88.19 163 VAL A N 1
ATOM 1247 C CA . VAL A 1 163 ? -9.042 -9.774 10.525 1.00 88.19 163 VAL A CA 1
ATOM 1248 C C . VAL A 1 163 ? -8.285 -9.553 11.835 1.00 88.19 163 VAL A C 1
ATOM 1250 O O . VAL A 1 163 ? -8.911 -9.404 12.886 1.00 88.19 163 VAL A O 1
ATOM 1253 N N . LEU A 1 164 ? -6.954 -9.453 11.794 1.00 86.25 164 LEU A N 1
ATOM 1254 C CA . LEU A 1 164 ? -6.141 -9.193 12.988 1.00 86.25 164 LEU A CA 1
ATOM 1255 C C . LEU A 1 164 ? -6.453 -7.827 13.620 1.00 86.25 164 LEU A C 1
ATOM 1257 O O . LEU A 1 164 ? -6.638 -7.744 14.836 1.00 86.25 164 LEU A O 1
ATOM 1261 N N . GLY A 1 165 ? -6.587 -6.776 12.807 1.00 84.25 165 GLY A N 1
ATOM 1262 C CA . GLY A 1 165 ? -7.004 -5.446 13.257 1.00 84.25 165 GLY A CA 1
ATOM 1263 C C . GLY A 1 165 ? -8.399 -5.455 13.885 1.00 84.25 165 GLY A C 1
ATOM 1264 O O . GLY A 1 165 ? -8.613 -4.837 14.929 1.00 84.25 165 GLY A O 1
ATOM 1265 N N . TYR A 1 166 ? -9.330 -6.235 13.326 1.00 85.38 166 TYR A N 1
ATOM 1266 C CA . TYR A 1 166 ? -10.675 -6.401 13.886 1.00 85.38 166 TYR A CA 1
ATOM 1267 C C . TYR A 1 166 ? -10.648 -7.087 15.257 1.00 85.38 166 TYR A C 1
ATOM 1269 O O . TYR A 1 166 ? -11.311 -6.648 16.201 1.00 85.38 166 TYR A O 1
ATOM 1277 N N . LEU A 1 167 ? -9.858 -8.155 15.395 1.00 86.81 167 LEU A N 1
ATOM 1278 C CA . LEU A 1 167 ? -9.695 -8.859 16.668 1.00 86.81 167 LEU A CA 1
ATOM 1279 C C . LEU A 1 167 ? -9.050 -7.961 17.730 1.00 86.81 167 LEU A C 1
ATOM 1281 O O . LEU A 1 167 ? -9.467 -8.002 18.892 1.00 86.81 167 LEU A O 1
ATOM 1285 N N . LEU A 1 168 ? -8.083 -7.126 17.340 1.00 85.00 168 LEU A N 1
ATOM 1286 C CA . LEU A 1 168 ? -7.479 -6.127 18.219 1.00 85.00 168 LEU A CA 1
ATOM 1287 C C . LEU A 1 168 ? -8.506 -5.075 18.661 1.00 85.00 168 LEU A C 1
ATOM 1289 O O . LEU A 1 168 ? -8.630 -4.829 19.860 1.00 85.00 168 LEU A O 1
ATOM 1293 N N . ASP A 1 169 ? -9.294 -4.518 17.735 1.00 85.12 169 ASP A N 1
ATOM 1294 C CA . ASP A 1 169 ? -10.382 -3.579 18.057 1.00 85.12 169 ASP A CA 1
ATOM 1295 C C . ASP A 1 169 ? -11.382 -4.209 19.042 1.00 85.12 169 ASP A C 1
ATOM 1297 O O . ASP A 1 169 ? -11.771 -3.587 20.033 1.00 85.12 169 ASP A O 1
ATOM 1301 N N . ARG A 1 170 ? -11.736 -5.487 18.844 1.00 83.94 170 ARG A N 1
ATOM 1302 C CA . ARG A 1 170 ? -12.614 -6.234 19.758 1.00 83.94 170 ARG A CA 1
ATOM 1303 C C . ARG A 1 170 ? -11.995 -6.420 21.146 1.00 83.94 170 ARG A C 1
ATOM 1305 O O . ARG A 1 170 ? -12.706 -6.260 22.139 1.00 83.94 170 ARG A O 1
ATOM 1312 N N . LYS A 1 171 ? -10.702 -6.752 21.238 1.00 83.44 171 LYS A N 1
ATOM 1313 C CA . LYS A 1 171 ? -9.996 -6.888 22.526 1.00 83.44 171 LYS A CA 1
ATOM 1314 C C . LYS A 1 171 ? -9.921 -5.553 23.266 1.00 83.44 171 LYS A C 1
ATOM 1316 O O . LYS A 1 171 ? -10.310 -5.497 24.427 1.00 83.44 171 LYS A O 1
ATOM 1321 N N . LEU A 1 172 ? -9.530 -4.479 22.580 1.00 81.31 172 LEU A N 1
ATOM 1322 C CA . LEU A 1 172 ? -9.422 -3.136 23.163 1.00 81.31 172 LEU A CA 1
ATOM 1323 C C . LEU A 1 172 ? -10.759 -2.603 23.690 1.00 81.31 172 LEU A C 1
ATOM 1325 O O . LEU A 1 172 ? -10.780 -1.834 24.647 1.00 81.31 172 LEU A O 1
ATOM 1329 N N . ARG A 1 173 ? -11.883 -3.012 23.092 1.00 79.94 173 ARG A N 1
ATOM 1330 C CA . ARG A 1 173 ? -13.222 -2.694 23.615 1.00 79.94 173 ARG A CA 1
ATOM 1331 C C . ARG A 1 173 ? -13.548 -3.443 24.895 1.00 79.94 173 ARG A C 1
ATOM 1333 O O . ARG A 1 173 ? -14.123 -2.848 25.794 1.00 79.94 173 ARG A O 1
ATOM 1340 N N . ARG A 1 174 ? -13.198 -4.729 24.969 1.00 78.06 174 ARG A N 1
ATOM 1341 C CA . ARG A 1 174 ? -13.434 -5.550 26.167 1.00 78.06 174 ARG A CA 1
ATOM 1342 C C . ARG A 1 174 ? -12.630 -5.041 27.358 1.00 78.06 174 ARG A C 1
ATOM 1344 O O . ARG A 1 174 ? -13.159 -5.009 28.452 1.00 78.06 174 ARG A O 1
ATOM 1351 N N . SER A 1 175 ? -11.399 -4.586 27.128 1.00 74.94 175 SER A N 1
ATOM 1352 C CA . SER A 1 175 ? -10.545 -3.995 28.167 1.00 74.94 175 SER A CA 1
ATOM 1353 C C . SER A 1 175 ? -10.958 -2.580 28.592 1.00 74.94 175 SER A C 1
ATOM 1355 O O . SER A 1 175 ? -10.403 -2.059 29.549 1.00 74.94 175 SER A O 1
ATOM 1357 N N . ALA A 1 176 ? -11.876 -1.937 27.862 1.00 64.25 176 ALA A N 1
ATOM 1358 C CA . ALA A 1 176 ? -12.372 -0.594 28.159 1.00 64.25 176 ALA A CA 1
ATOM 1359 C C . ALA A 1 176 ? -13.762 -0.597 28.823 1.00 64.25 176 ALA A C 1
ATOM 1361 O O . ALA A 1 176 ? -14.307 0.479 29.064 1.00 64.25 176 ALA A O 1
ATOM 1362 N N . MET A 1 177 ? -14.345 -1.774 29.085 1.00 50.47 177 MET A N 1
ATOM 1363 C CA . MET A 1 177 ? -15.483 -1.897 29.995 1.00 50.47 177 MET A CA 1
ATOM 1364 C C . MET A 1 177 ? -14.942 -2.202 31.404 1.00 50.47 177 MET A C 1
ATOM 1366 O O . MET A 1 177 ? -14.133 -3.127 31.508 1.00 50.47 177 MET A O 1
ATOM 1370 N N . PRO A 1 178 ? -15.313 -1.412 32.431 1.00 50.91 178 PRO A N 1
ATOM 1371 C CA . PRO A 1 178 ? -14.954 -1.668 33.826 1.00 50.91 178 PRO A CA 1
ATOM 1372 C C . PRO A 1 178 ? -15.609 -2.939 34.377 1.00 50.91 178 PRO A C 1
ATOM 1374 O O . PRO A 1 178 ? -16.696 -3.314 33.877 1.00 50.91 178 PRO A O 1
#

Secondary structure (DSSP, 8-state):
------------HHHHHHHHHHHHHHHHHHHHHHHHHHHHHHTTSSS----HHHHHHHHHHHHHHHHHHTTGGG-HHHHHHHHSS-HHHHHHHHHHHHHHHHHHHHHTTS-S-GGGGHHHHHHHHHHHHHHHHH--TTS-GGGGGHHHHHHHHHHHHHHHHHHHHHHHHHHHHHTT--

Sequence (178 aa):
MQAGLSAGHCEPARKRRHRRQINSTNDTGSAFILCLMLRVLFDREGKRCMTFASARLLLVIAGVVLPYAARLPFGLEWVRQYTDVGLGGWLLLGGFNAIAWSALLGISFLYRRPIALLVPCLIGFGVLAWAHATVDLRADAQSALALIFIPVYALLPITLGGVLGYLLDRKLRRSAMP

Foldseek 3Di:
DDDDDDPPPPDPVVVVVVVVVVVVVLVVLLVVLLVVLCCLVVVPPDDDPQDLVNLLVSLVVCLQCLLLVLQPVVHVVLSCVQVVDPPVSVCLLNVLSCLLSVLLSVLSVLADDSVLSVQLSSQLSSQLSSLSNPQDCVPDVCSSVSSNVSSVVSSVSSVVSSVVSNVVRVVVVVVPPD

pLDDT: mean 73.4, std 14.42, range [38.5, 90.06]

Radius of gyration: 20.94 Å; chains: 1; bounding box: 54×67×55 Å